Protein 5FMN (pdb70)

Radius of gyration: 20.16 Å; Cα contacts (8 Å, |Δi|>4): 130; chains: 2; bounding box: 26×62×46 Å

Sequence (175 aa):
SQESLQKLVNRLSRIEGHIRGVKKTMVQENRPCPEVLIQVAAVRGALLDRVARLILDDHMMNECITRAAAEGNIEQELAELKEALDRFLHVHSQEESLQKLVNRLSRRIEGHIRGVKTMVQENRPCPEVLIQVAAVRGALDRVARLILDDHMNECITRAAAEGNIEQELAELKEALDRFL

CATH classification: 1.20.58.1000

Secondary structure (DSSP, 8-state):
-HHHHHHHHHHHHHHHHHHHHHHHHHHTT--HHHHHHHHHHHHHHHHHHHHHHHHHHHHHHHHHHHHH--HHHHHHHHHHHHHHH-/-------HHHHHHHHHHHHHHHHHHHHHHHTT--HHHHHHHHHHHHHHHHHHHHHHHHHHHHHHHHHHHHH--HHHHHHHHHHHHHHH-

Foldseek 3Di:
DVVPVVVLVVLVVVLVVLVVVLVVCVVVVHDPVVSVVSVVVSVVSVLVSLVVVLVVLLVVLVVCCVVPNPPVVSVVVNVVSVVVND/DPDDQDDPVNLVVLVVVLVVLVVVLVVCVVVVHDPVVSVVSVVVSVVSVLVSLVSVLVVLLVVLVVCCVVPVPNVVSVVSSVVSVVVSD

Nearest PDB structures (foldseek):
  5fmn-assembly1_B  TM=9.530E-01  e=9.396E-11  Synechocystis sp. PCC 6803
  4m1p-assembly1_A  TM=8.561E-01  e=5.515E-05  Geobacillus thermodenitrificans NG80-2
  4adz-assembly1_A-2  TM=8.723E-01  e=3.135E-04  Streptomyces lividans
  7mq3-assembly1_A  TM=8.457E-01  e=3.550E-04  Streptococcus pneumoniae D39
  7mq1-assembly1_B  TM=8.472E-01  e=4.550E-04  Streptococcus pneumoniae D39

B-factor: mean 56.97, std 19.01, range [26.49, 142.68]

Organism: Synechocystis sp. (strain ATCC 27184 / PCC 6803 / Kazusa) (NCBI:txid1111708)

InterPro domains:
  IPR003735 Metal-sensitive transcriptional repressor [PF02583] (87-164)
  IPR003735 Metal-sensitive transcriptional repressor [PTHR33677] (73-167)
  IPR038390 Metal-sensitive repressor, helix protomer superfamily [G3DSA:1.20.58.1000] (66-167)

Solvent-accessible surface area: 10680 Å² total; per-residue (Å²): 117,86,159,48,56,93,105,15,12,79,50,0,43,139,4,4,25,62,1,116,31,0,36,61,16,14,95,110,131,107,74,22,15,66,5,1,80,58,0,39,44,1,27,24,13,3,57,126,0,12,130,49,8,7,56,68,18,42,94,107,0,112,80,77,22,95,80,127,25,99,127,125,112,16,76,46,70,22,118,87,6,66,100,128,63,179,155,143,89,91,132,39,61,81,109,26,17,23,74,96,0,53,178,4,36,45,66,1,139,32,1,28,66,20,15,105,97,84,115,75,34,38,78,5,18,97,58,6,56,47,2,87,24,18,1,50,155,2,0,124,44,18,8,32,22,15,68,56,88,2,126,77,81,23,95,79,124,46,76,107,142,127,16,85,61,64,39,118,74,0,64,78,94,42,179

Structure (mmCIF, N/CA/C/O backbone):
data_5FMN
#
_entry.id   5FMN
#
_cell.length_a   64.290
_cell.length_b   77.790
_cell.length_c   85.500
_cell.angle_alpha   90.00
_cell.angle_beta   90.00
_cell.angle_gamma   90.00
#
_symmetry.space_group_name_H-M   'I 2 2 2'
#
loop_
_entity.id
_entity.type
_entity.pdbx_description
1 polymer INRS
2 water water
#
loop_
_atom_site.group_PDB
_atom_site.id
_atom_site.type_symbol
_atom_site.label_atom_id
_atom_site.label_alt_id
_atom_site.label_comp_id
_atom_site.label_asym_id
_atom_site.label_entity_id
_atom_site.label_seq_id
_atom_site.pdbx_PDB_ins_code
_atom_site.Cartn_x
_atom_site.Cartn_y
_atom_site.Cartn_z
_atom_site.occupancy
_atom_site.B_iso_or_equiv
_atom_site.auth_seq_id
_atom_site.auth_comp_id
_atom_site.auth_asym_id
_atom_site.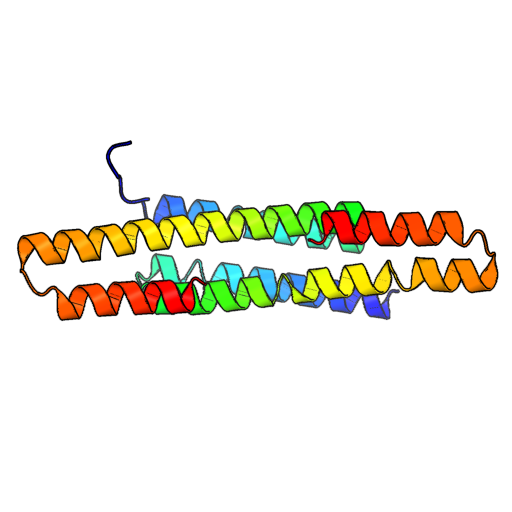auth_atom_id
_atom_site.pdbx_PDB_model_num
ATOM 1 N N . SER A 1 22 ? 7.143 8.923 39.287 1.00 95.06 22 SER A N 1
ATOM 2 C CA . SER A 1 22 ? 8.231 9.265 38.324 1.00 102.82 22 SER A CA 1
ATOM 3 C C . SER A 1 22 ? 7.683 9.427 36.904 1.00 107.36 22 SER A C 1
ATOM 4 O O . SER A 1 22 ? 7.448 10.553 36.483 1.00 109.54 22 SER A O 1
ATOM 7 N N . GLN A 1 23 ? 7.498 8.325 36.164 1.00 108.00 23 GLN A N 1
ATOM 8 C CA . GLN A 1 23 ? 6.875 8.379 34.828 1.00 98.53 23 GLN A CA 1
ATOM 9 C C . GLN A 1 23 ? 5.684 9.351 34.854 1.00 105.86 23 GLN A C 1
ATOM 10 O O . GLN A 1 23 ? 5.530 10.199 33.972 1.00 83.43 23 GLN A O 1
ATOM 12 N N . GLU A 1 24 ? 4.918 9.294 35.941 1.00 118.91 24 GLU A N 1
ATOM 13 C CA . GLU A 1 24 ? 3.817 10.233 36.183 1.00 115.42 24 GLU A CA 1
ATOM 14 C C . GLU A 1 24 ? 4.273 11.700 36.248 1.00 102.80 24 GLU A C 1
ATOM 15 O O . GLU A 1 24 ? 3.847 12.520 35.430 1.00 78.48 24 GLU A O 1
ATOM 21 N N . SER A 1 25 ? 5.171 12.003 37.187 1.00 90.43 25 SER A N 1
ATOM 22 C CA . SER A 1 25 ? 5.539 13.379 37.532 1.00 80.02 25 SER A CA 1
ATOM 23 C C . SER A 1 25 ? 6.482 14.015 36.493 1.00 80.53 25 SER A C 1
ATOM 24 O O . SER A 1 25 ? 6.372 15.201 36.166 1.00 79.55 25 SER A O 1
ATOM 27 N N . LEU A 1 26 ? 7.429 13.220 36.001 1.00 71.93 26 LEU A N 1
ATOM 28 C CA . LEU A 1 26 ? 8.377 13.654 34.977 1.00 67.08 26 LEU A CA 1
ATOM 29 C C . LEU A 1 26 ? 7.681 14.205 33.729 1.00 61.46 26 LEU A C 1
ATOM 30 O O . LEU A 1 26 ? 7.929 15.336 33.317 1.00 51.01 26 LEU A O 1
ATOM 35 N N . GLN A 1 27 ? 6.770 13.418 33.175 1.00 62.20 27 GLN A N 1
ATOM 36 C CA . GLN A 1 27 ? 5.961 13.834 32.038 1.00 61.71 27 GLN A CA 1
ATOM 37 C C . GLN A 1 27 ? 5.194 15.153 32.268 1.00 56.76 27 GLN A C 1
ATOM 38 O O . GLN A 1 27 ? 5.053 15.956 31.353 1.00 53.45 27 GLN A O 1
ATOM 44 N N . LYS A 1 28 ? 4.709 15.394 33.473 1.00 53.67 28 LYS A N 1
ATOM 45 C CA . LYS A 1 28 ? 4.020 16.650 33.752 1.00 54.41 28 LYS A CA 1
ATOM 46 C C . LYS A 1 28 ? 4.993 17.818 33.585 1.00 51.13 28 LYS A C 1
ATOM 47 O O . LYS A 1 28 ? 4.649 18.840 32.991 1.00 49.32 28 LYS A O 1
ATOM 53 N N . LEU A 1 29 ? 6.202 17.673 34.127 1.00 48.37 29 LEU A N 1
ATOM 54 C CA . LEU A 1 29 ? 7.234 18.700 33.982 1.00 49.96 29 LEU A CA 1
ATOM 55 C C . LEU A 1 29 ? 7.683 18.940 32.554 1.00 42.42 29 LEU A C 1
ATOM 56 O O . LEU A 1 29 ? 7.926 20.071 32.167 1.00 39.90 29 LEU A O 1
ATOM 61 N N . VAL A 1 30 ? 7.860 17.863 31.807 1.00 35.12 30 VAL A N 1
ATOM 62 C CA . VAL A 1 30 ? 8.199 17.964 30.399 1.00 44.01 30 VAL A CA 1
ATOM 63 C C . VAL A 1 30 ? 7.144 18.790 29.673 1.00 44.92 30 VAL A C 1
ATOM 64 O O . VAL A 1 30 ? 7.470 19.672 28.866 1.00 47.11 30 VAL A O 1
ATOM 68 N N . ASN A 1 31 ? 5.887 18.506 29.985 1.00 43.92 31 ASN A N 1
ATOM 69 C CA . ASN A 1 31 ? 4.773 19.194 29.381 1.00 45.91 31 ASN A CA 1
ATOM 70 C C . ASN A 1 31 ? 4.848 20.680 29.659 1.00 39.52 31 ASN A C 1
ATOM 71 O O . ASN A 1 31 ? 4.752 21.475 28.733 1.00 42.58 31 ASN A O 1
ATOM 76 N N . ARG A 1 32 ? 5.097 21.051 30.912 1.00 32.35 32 ARG A N 1
ATOM 77 C CA . ARG A 1 32 ? 5.141 22.448 31.291 1.00 37.46 32 ARG A CA 1
ATOM 78 C C . ARG A 1 32 ? 6.227 23.133 30.523 1.00 36.41 32 ARG A C 1
ATOM 79 O O . ARG A 1 32 ? 6.045 24.262 30.076 1.00 42.87 32 ARG A O 1
ATOM 87 N N . LEU A 1 33 ? 7.357 22.444 30.374 1.00 32.98 33 LEU A N 1
ATOM 88 C CA . LEU A 1 33 ? 8.493 22.988 29.673 1.00 32.97 33 LEU A CA 1
ATOM 89 C C . LEU A 1 33 ? 8.276 23.128 28.163 1.00 32.58 33 LEU A C 1
ATOM 90 O O . LEU A 1 33 ? 8.666 24.114 27.592 1.00 34.55 33 LEU A O 1
ATOM 95 N N . SER A 1 34 ? 7.606 22.181 27.537 1.00 36.68 34 SER A N 1
ATOM 96 C CA . SER A 1 34 ? 7.095 22.369 26.170 1.00 40.99 34 SER A CA 1
ATOM 97 C C . SER A 1 34 ? 6.180 23.588 26.017 1.00 39.84 34 SER A C 1
ATOM 98 O O . SER A 1 34 ? 6.324 24.316 25.045 1.00 35.98 34 SER A O 1
ATOM 101 N N . ARG A 1 35 ? 5.279 23.822 26.975 1.00 37.35 35 ARG A N 1
ATOM 102 C CA . ARG A 1 35 ? 4.387 25.004 26.934 1.00 36.93 35 ARG A CA 1
ATOM 103 C C . ARG A 1 35 ? 5.149 26.295 27.060 1.00 32.79 35 ARG A C 1
ATOM 104 O O . ARG A 1 35 ? 4.825 27.273 26.421 1.00 35.92 35 ARG A O 1
ATOM 112 N N . ILE A 1 36 ? 6.147 26.312 27.921 1.00 28.63 36 ILE A N 1
ATOM 113 C CA . ILE A 1 36 ? 7.006 27.477 28.050 1.00 32.11 36 ILE A CA 1
ATOM 114 C C . ILE A 1 36 ? 7.745 27.772 26.723 1.00 31.35 36 ILE A C 1
ATOM 115 O O . ILE A 1 36 ? 7.883 28.918 26.329 1.00 31.28 36 ILE A O 1
ATOM 120 N N . GLU A 1 37 ? 8.245 26.728 26.078 1.00 31.07 37 GLU A N 1
ATOM 121 C CA . GLU A 1 37 ? 8.918 26.812 24.770 1.00 32.42 37 GLU A CA 1
ATOM 122 C C . GLU A 1 37 ? 8.004 27.405 23.699 1.00 30.11 37 GLU A C 1
ATOM 123 O O . GLU A 1 37 ? 8.369 28.367 22.999 1.00 28.37 37 GLU A O 1
ATOM 129 N N . GLY A 1 38 ? 6.776 26.900 23.636 1.00 33.11 38 GLY A N 1
ATOM 130 C CA . GLY A 1 38 ? 5.727 27.476 22.754 1.00 33.84 38 GLY A CA 1
ATOM 131 C C . GLY A 1 38 ? 5.390 28.949 23.046 1.00 38.40 38 GLY A C 1
ATOM 132 O O . GLY A 1 38 ? 5.089 29.750 22.163 1.00 44.03 38 GLY A O 1
ATOM 133 N N . HIS A 1 39 ? 5.442 29.303 24.308 1.00 34.66 39 HIS A N 1
ATOM 134 C CA . HIS A 1 39 ? 5.170 30.644 24.737 1.00 34.93 39 HIS A CA 1
ATOM 135 C C . HIS A 1 39 ? 6.281 31.593 24.369 1.00 34.12 39 HIS A C 1
ATOM 136 O O . HIS A 1 39 ? 6.038 32.769 24.161 1.00 41.79 39 HIS A O 1
ATOM 143 N N . ILE A 1 40 ? 7.518 31.113 24.386 1.00 32.50 40 ILE A N 1
ATOM 144 C CA . ILE A 1 40 ? 8.637 31.934 23.943 1.00 36.06 40 ILE A CA 1
ATOM 145 C C . ILE A 1 40 ? 8.601 32.141 22.444 1.00 31.93 40 ILE A C 1
ATOM 146 O O . ILE A 1 40 ? 8.902 33.229 22.001 1.00 31.53 40 ILE A O 1
ATOM 151 N N . ARG A 1 41 ? 8.190 31.121 21.685 1.00 31.91 41 ARG A N 1
ATOM 152 C CA . ARG A 1 41 ? 7.936 31.321 20.247 1.00 37.17 41 ARG A CA 1
ATOM 153 C C . ARG A 1 41 ? 6.896 32.439 20.046 1.00 43.61 41 ARG A C 1
ATOM 154 O O . ARG A 1 41 ? 7.022 33.246 19.127 1.00 52.51 41 ARG A O 1
ATOM 162 N N . GLY A 1 42 ? 5.863 32.447 20.877 1.00 49.05 42 GLY A N 1
ATOM 163 C CA . GLY A 1 42 ? 4.797 33.442 20.793 1.00 46.96 42 GLY A CA 1
ATOM 164 C C . GLY A 1 42 ? 5.302 34.854 20.991 1.00 44.10 42 GLY A C 1
ATOM 165 O O . GLY A 1 42 ? 4.974 35.731 20.230 1.00 58.65 42 GLY A O 1
ATOM 166 N N . VAL A 1 43 ? 6.159 35.052 21.978 1.00 40.61 43 VAL A N 1
ATOM 167 C CA . VAL A 1 43 ? 6.868 36.315 22.155 1.00 39.75 43 VAL A CA 1
ATOM 168 C C . VAL A 1 43 ? 7.719 36.715 20.942 1.00 45.14 43 VAL A C 1
ATOM 169 O O . VAL A 1 43 ? 7.771 37.906 20.615 1.00 44.13 43 VAL A O 1
ATOM 173 N N . LYS A 1 44 ? 8.350 35.733 20.274 1.00 43.43 44 LYS A N 1
ATOM 174 C CA A LYS A 1 44 ? 9.160 35.991 19.076 0.50 41.15 44 LYS A CA 1
ATOM 175 C CA B LYS A 1 44 ? 9.151 35.969 19.067 0.50 45.74 44 LYS A CA 1
ATOM 176 C C . LYS A 1 44 ? 8.307 36.508 17.919 1.00 45.44 44 LYS A C 1
ATOM 177 O O . LYS A 1 44 ? 8.644 37.516 17.291 1.00 44.00 44 LYS A O 1
ATOM 188 N N . THR A 1 45 ? 7.236 35.793 17.618 1.00 50.53 45 THR A N 1
ATOM 189 C CA . THR A 1 45 ? 6.251 36.245 16.658 1.00 50.93 45 THR A CA 1
ATOM 190 C C . THR A 1 45 ? 5.782 37.661 16.941 1.00 50.15 45 THR A C 1
ATOM 191 O O . THR A 1 45 ? 5.694 38.468 16.026 1.00 52.82 45 THR A O 1
ATOM 195 N N . MET A 1 46 ? 5.524 37.983 18.203 1.00 50.54 46 MET A N 1
ATOM 196 C CA . MET A 1 46 ? 5.018 39.320 18.551 1.00 52.68 46 MET A CA 1
ATOM 197 C C . MET A 1 46 ? 6.023 40.416 18.191 1.00 45.65 46 MET A C 1
ATOM 198 O O . MET A 1 46 ? 5.655 41.520 17.856 1.00 55.55 46 MET A O 1
ATOM 203 N N . VAL A 1 47 ? 7.284 40.124 18.385 1.00 38.87 47 VAL A N 1
ATOM 204 C CA . VAL A 1 47 ? 8.327 41.081 18.125 1.00 49.40 47 VAL A CA 1
ATOM 205 C C . VAL A 1 47 ? 8.452 41.317 16.605 1.00 50.81 47 VAL A C 1
ATOM 206 O O . VAL A 1 47 ? 8.550 42.468 16.175 1.00 48.26 47 VAL A O 1
ATOM 210 N N . GLN A 1 48 ? 8.423 40.234 15.818 1.00 47.40 48 GLN A N 1
ATOM 211 C CA . GLN A 1 48 ? 8.485 40.313 14.354 1.00 56.48 48 GLN A CA 1
ATOM 212 C C . GLN A 1 48 ? 7.327 41.135 13.787 1.00 57.30 48 GLN A C 1
ATOM 213 O O . GLN A 1 48 ? 7.511 41.876 12.827 1.00 58.20 48 GLN A O 1
ATOM 219 N N . GLU A 1 49 ? 6.186 41.101 14.466 1.00 58.59 49 GLU A N 1
ATOM 220 C CA . GLU A 1 49 ? 5.017 41.881 14.068 1.00 62.50 49 GLU A CA 1
ATOM 221 C C . GLU A 1 49 ? 4.941 43.263 14.731 1.00 59.68 49 GLU A C 1
ATOM 222 O O . GLU A 1 49 ? 3.907 43.927 14.682 1.00 57.17 49 GLU A O 1
ATOM 228 N N . ASN A 1 50 ? 6.047 43.727 15.297 1.00 63.94 50 ASN A N 1
ATOM 229 C CA . ASN A 1 50 ? 6.105 45.075 15.857 1.00 72.83 50 ASN A CA 1
ATOM 230 C C . ASN A 1 50 ? 4.863 45.466 16.730 1.00 61.32 50 ASN A C 1
ATOM 231 O O . ASN A 1 50 ? 4.402 46.617 16.749 1.00 64.20 50 ASN A O 1
ATOM 236 N N . ARG A 1 51 ? 4.425 44.527 17.555 1.00 56.46 51 ARG A N 1
ATOM 237 C CA . ARG A 1 51 ? 3.376 44.783 18.539 1.00 50.26 51 ARG A CA 1
ATOM 238 C C . ARG A 1 51 ? 3.896 45.655 19.689 1.00 47.33 51 ARG A C 1
ATOM 239 O O . ARG A 1 51 ? 5.091 45.686 19.946 1.00 42.42 51 ARG A O 1
ATOM 247 N N . PRO A 1 52 ? 3.012 46.445 20.333 1.00 51.05 52 PRO A N 1
ATOM 248 C CA . PRO A 1 52 ? 3.508 47.391 21.337 1.00 48.96 52 PRO A CA 1
ATOM 249 C C . PRO A 1 52 ? 4.324 46.746 22.482 1.00 57.33 52 PRO A C 1
ATOM 250 O O . PRO A 1 52 ? 4.079 45.614 22.891 1.00 47.43 52 PRO A O 1
ATOM 254 N N . CYS A 1 53 ? 5.207 47.536 23.060 1.00 52.20 53 CYS A N 1
ATOM 255 C CA . CYS A 1 53 ? 6.106 47.082 24.095 1.00 59.71 53 CYS A CA 1
ATOM 256 C C . CYS A 1 53 ? 5.394 46.480 25.324 1.00 49.74 53 CYS A C 1
ATOM 257 O O . CYS A 1 53 ? 5.787 45.414 25.790 1.00 59.80 53 CYS A O 1
ATOM 260 N N . PRO A 1 54 ? 4.389 47.173 25.875 1.00 43.51 54 PRO A N 1
ATOM 261 C CA . PRO A 1 54 ? 3.661 46.621 27.036 1.00 53.30 54 PRO A CA 1
ATOM 262 C C . PRO A 1 54 ? 3.025 45.250 26.803 1.00 46.51 54 PRO A C 1
ATOM 263 O O . PRO A 1 54 ? 3.024 44.433 27.718 1.00 51.74 54 PRO A O 1
ATOM 267 N N . GLU A 1 55 ? 2.450 45.041 25.617 1.00 37.02 55 GLU A N 1
ATOM 268 C CA . GLU A 1 55 ? 1.914 43.720 25.216 1.00 44.32 55 GLU A CA 1
ATOM 269 C C . GLU A 1 55 ? 2.974 42.638 25.177 1.00 39.01 55 GLU A C 1
ATOM 270 O O . GLU A 1 55 ? 2.726 41.534 25.658 1.00 43.76 55 GLU A O 1
ATOM 276 N N . VAL A 1 56 ? 4.145 42.974 24.638 1.00 36.69 56 VAL A N 1
ATOM 277 C CA . VAL A 1 56 ? 5.275 42.048 24.594 1.00 37.97 56 VAL A CA 1
ATOM 278 C C . VAL A 1 56 ? 5.748 41.742 26.000 1.00 36.08 56 VAL A C 1
ATOM 279 O O . VAL A 1 56 ? 5.867 40.570 26.364 1.00 33.00 56 VAL A O 1
ATOM 283 N N . LEU A 1 57 ? 5.867 42.775 26.834 1.00 32.39 57 LEU A N 1
ATOM 284 C CA . LEU A 1 57 ? 6.281 42.572 28.243 1.00 33.31 57 LEU A CA 1
ATOM 285 C C . LEU A 1 57 ? 5.278 41.797 29.101 1.00 33.18 57 LEU A C 1
ATOM 286 O O . LEU A 1 57 ? 5.691 41.058 29.993 1.00 37.88 57 LEU A O 1
ATOM 291 N N . ILE A 1 58 ? 3.975 41.973 28.833 1.00 30.22 58 ILE A N 1
ATOM 292 C CA . ILE A 1 58 ? 2.917 41.159 29.449 1.00 29.34 58 ILE A CA 1
ATOM 293 C C . ILE A 1 58 ? 3.061 39.663 29.160 1.00 29.61 58 ILE A C 1
ATOM 294 O O . ILE A 1 58 ? 2.924 38.825 30.052 1.00 33.56 58 ILE A O 1
ATOM 299 N N . GLN A 1 59 ? 3.443 39.345 27.934 1.00 31.77 59 GLN A N 1
ATOM 300 C CA . GLN A 1 59 ? 3.717 37.964 27.521 1.00 34.20 59 GLN A CA 1
ATOM 301 C C . GLN A 1 59 ? 5.045 37.397 28.120 1.00 28.01 59 GLN A C 1
ATOM 302 O O . GLN A 1 59 ? 5.107 36.262 28.596 1.00 26.94 59 GLN A O 1
ATOM 308 N N . VAL A 1 60 ? 6.078 38.222 28.148 1.00 27.66 60 VAL A N 1
ATOM 309 C CA . VAL A 1 60 ? 7.353 37.905 28.828 1.00 29.33 60 VAL A CA 1
ATOM 310 C C . VAL A 1 60 ? 7.157 37.659 30.332 1.00 31.83 60 VAL A C 1
ATOM 311 O O . VAL A 1 60 ? 7.785 36.759 30.874 1.00 29.82 60 VAL A O 1
ATOM 315 N N . ALA A 1 61 ? 6.282 38.441 30.988 1.00 27.58 61 ALA A N 1
ATOM 316 C CA . ALA A 1 61 ? 5.964 38.259 32.423 1.00 30.86 61 ALA A CA 1
ATOM 317 C C . ALA A 1 61 ? 5.319 36.901 32.674 1.00 31.09 61 ALA A C 1
ATOM 318 O O . ALA A 1 61 ? 5.677 36.185 33.614 1.00 36.31 61 ALA A O 1
ATOM 320 N N . ALA A 1 62 ? 4.455 36.491 31.759 1.00 35.12 62 ALA A N 1
ATOM 321 C CA . ALA A 1 62 ? 3.763 35.218 31.890 1.00 29.45 62 ALA A CA 1
ATOM 322 C C . ALA A 1 62 ? 4.753 34.079 31.722 1.00 35.02 62 ALA A C 1
ATOM 323 O O . ALA A 1 62 ? 4.637 33.049 32.390 1.00 39.39 62 ALA A O 1
ATOM 325 N N . VAL A 1 63 ? 5.684 34.228 30.774 1.00 33.08 63 VAL A N 1
ATOM 326 C CA . VAL A 1 63 ? 6.743 33.232 30.566 1.00 34.74 63 VAL A CA 1
ATOM 327 C C . VAL A 1 63 ? 7.611 33.156 31.833 1.00 35.28 63 VAL A C 1
ATOM 328 O O . VAL A 1 63 ? 7.978 32.066 32.304 1.00 31.31 63 VAL A O 1
ATOM 332 N N . ARG A 1 64 ? 7.942 34.309 32.393 1.00 31.59 64 ARG A N 1
ATOM 333 C CA . ARG A 1 64 ? 8.746 34.301 33.613 1.00 36.07 64 ARG A CA 1
ATOM 334 C C . ARG A 1 64 ? 8.002 33.661 34.784 1.00 30.17 64 ARG A C 1
ATOM 335 O O . ARG A 1 64 ? 8.544 32.843 35.510 1.00 31.91 64 ARG A O 1
ATOM 343 N N . GLY A 1 65 ? 6.726 33.944 34.888 1.00 31.66 65 GLY A N 1
ATOM 344 C CA . GLY A 1 65 ? 5.899 33.299 35.902 1.00 34.54 65 GLY A CA 1
ATOM 345 C C . GLY A 1 65 ? 5.929 31.803 35.720 1.00 37.48 65 GLY A C 1
ATOM 346 O O . GLY A 1 65 ? 6.039 31.040 36.694 1.00 40.64 65 GLY A O 1
ATOM 347 N N . ALA A 1 66 ? 5.820 31.362 34.473 1.00 35.60 66 ALA A N 1
ATOM 348 C CA . ALA A 1 66 ? 5.725 29.913 34.207 1.00 34.55 66 ALA A CA 1
ATOM 349 C C . 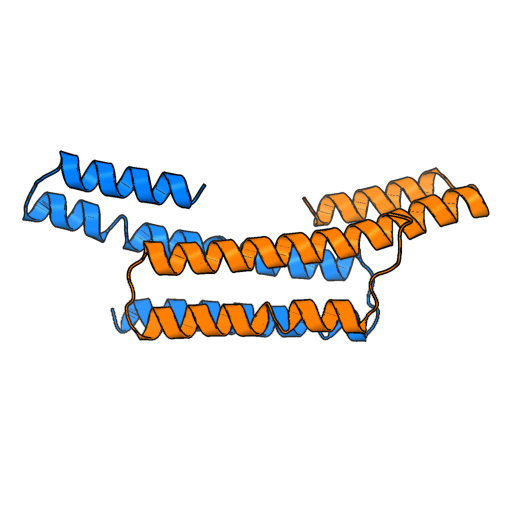ALA A 1 66 ? 7.010 29.227 34.569 1.00 31.45 66 ALA A C 1
ATOM 350 O O . ALA A 1 66 ? 7.008 28.068 34.964 1.00 31.45 66 ALA A O 1
ATOM 352 N N . LEU A 1 67 ? 8.113 29.918 34.295 1.00 34.49 67 LEU A N 1
ATOM 353 C CA A LEU A 1 67 ? 9.439 29.416 34.618 0.50 35.44 67 LEU A CA 1
ATOM 354 C CA B LEU A 1 67 ? 9.458 29.419 34.616 0.50 32.83 67 LEU A CA 1
ATOM 355 C C . LEU A 1 67 ? 9.650 29.301 36.132 1.00 36.78 67 LEU A C 1
ATOM 356 O O . LEU A 1 67 ? 10.160 28.310 36.616 1.00 36.55 67 LEU A O 1
ATOM 365 N N . ASP A 1 68 ? 9.222 30.321 36.869 1.00 37.04 68 ASP A N 1
ATOM 366 C CA . ASP A 1 68 ? 9.246 30.289 38.342 1.00 37.44 68 ASP A CA 1
ATOM 367 C C . ASP A 1 68 ? 8.487 29.103 38.931 1.00 35.01 68 ASP A C 1
ATOM 368 O O . ASP A 1 68 ? 9.003 28.421 39.812 1.00 40.63 68 ASP A O 1
ATOM 373 N N . ARG A 1 69 ? 7.308 28.806 38.396 1.00 35.83 69 ARG A N 1
ATOM 374 C CA . ARG A 1 69 ? 6.490 27.692 38.890 1.00 38.22 69 ARG A CA 1
ATOM 375 C C . ARG A 1 69 ? 7.142 26.364 38.619 1.00 42.35 69 ARG A C 1
ATOM 376 O O . ARG A 1 69 ? 7.021 25.454 39.427 1.00 48.89 69 ARG A O 1
ATOM 384 N N . VAL A 1 70 ? 7.806 26.241 37.478 1.00 40.67 70 VAL A N 1
ATOM 385 C CA . VAL A 1 70 ? 8.567 25.030 37.156 1.00 40.93 70 VAL A CA 1
ATOM 386 C C . VAL A 1 70 ? 9.743 24.885 38.120 1.00 37.36 70 VAL A C 1
ATOM 387 O O . VAL A 1 70 ? 10.017 23.784 38.633 1.00 35.16 70 VAL A O 1
ATOM 391 N N . ALA A 1 71 ? 10.475 25.968 38.329 1.00 34.59 71 ALA A N 1
ATOM 392 C CA . ALA A 1 71 ? 11.566 25.943 39.316 1.00 37.42 71 ALA A CA 1
ATOM 393 C C . ALA A 1 71 ? 11.050 25.495 40.693 1.00 39.08 71 ALA A C 1
ATOM 394 O O . ALA A 1 71 ? 11.597 24.578 41.314 1.00 41.71 71 ALA A O 1
ATOM 396 N N . ARG A 1 72 ? 9.918 26.048 41.095 1.00 40.62 72 ARG A N 1
ATOM 397 C CA . ARG A 1 72 ? 9.317 25.689 42.358 1.00 41.97 72 ARG A CA 1
ATOM 398 C C . ARG A 1 72 ? 8.926 24.209 42.421 1.00 45.97 72 ARG A C 1
ATOM 399 O O . ARG A 1 72 ? 9.166 23.546 43.420 1.00 52.53 72 ARG A O 1
ATOM 407 N N . LEU A 1 73 ? 8.419 23.646 41.336 1.00 46.45 73 LEU A N 1
ATOM 408 C CA . LEU A 1 73 ? 8.049 22.219 41.335 1.00 46.70 73 LEU A CA 1
ATOM 409 C C . LEU A 1 73 ? 9.263 21.324 41.478 1.00 40.37 73 LEU A C 1
ATOM 410 O O . LEU A 1 73 ? 9.185 20.247 42.053 1.00 40.00 73 LEU A O 1
ATOM 415 N N . ILE A 1 74 ? 10.362 21.728 40.868 1.00 40.10 74 ILE A N 1
ATOM 416 C CA . ILE A 1 74 ? 11.576 20.931 40.909 1.00 43.85 74 ILE A CA 1
ATOM 417 C C . ILE A 1 74 ? 12.160 20.933 42.325 1.00 43.51 74 ILE A C 1
ATOM 418 O O . ILE A 1 74 ? 12.618 19.905 42.817 1.00 49.39 74 ILE A O 1
ATOM 423 N N . LEU A 1 75 ? 12.181 22.108 42.946 1.00 38.99 75 LEU A N 1
ATOM 424 C CA . LEU A 1 75 ? 12.571 22.240 44.339 1.00 42.44 75 LEU A CA 1
ATOM 425 C C . LEU A 1 75 ? 11.687 21.419 45.293 1.00 45.10 75 LEU A C 1
ATOM 426 O O . LEU A 1 75 ? 12.194 20.814 46.212 1.00 49.31 75 LEU A O 1
ATOM 431 N N . ASP A 1 76 ? 10.375 21.429 45.099 1.00 46.17 76 ASP A N 1
ATOM 432 C CA . ASP A 1 76 ? 9.475 20.625 45.905 1.00 47.85 76 ASP A CA 1
ATOM 433 C C . ASP A 1 76 ? 9.843 19.139 45.854 1.00 52.78 76 ASP A C 1
ATOM 434 O O . ASP A 1 76 ? 9.914 18.504 46.886 1.00 53.37 76 ASP A O 1
ATOM 439 N N . ASP A 1 77 ? 10.105 18.603 44.664 1.00 52.43 77 ASP A N 1
ATOM 440 C CA . ASP A 1 77 ? 10.482 17.199 44.525 1.00 54.89 77 ASP A CA 1
ATOM 441 C C . ASP A 1 77 ? 11.805 16.899 45.223 1.00 48.05 77 ASP A C 1
ATOM 442 O O . ASP A 1 77 ? 11.922 15.873 45.852 1.00 51.18 77 ASP A O 1
ATOM 447 N N . HIS A 1 78 ? 12.807 17.759 45.048 1.00 45.11 78 HIS A N 1
ATOM 448 C CA . HIS A 1 78 ? 14.086 17.650 45.764 1.00 54.73 78 HIS A CA 1
ATOM 449 C C . HIS A 1 78 ? 13.892 17.590 47.291 1.00 55.51 78 HIS A C 1
ATOM 450 O O . HIS A 1 78 ? 14.381 16.676 47.954 1.00 54.44 78 HIS A O 1
ATOM 457 N N A MET A 1 79 ? 13.156 18.556 47.813 0.50 50.92 79 MET A N 1
ATOM 458 N N B MET A 1 79 ? 13.156 18.568 47.822 0.50 54.90 79 MET A N 1
ATOM 459 C CA A MET A 1 79 ? 12.851 18.625 49.216 0.50 49.77 79 MET A CA 1
ATOM 460 C CA B MET A 1 79 ? 12.811 18.633 49.236 0.50 56.24 79 MET A CA 1
ATOM 461 C C A MET A 1 79 ? 12.117 17.389 49.713 0.50 54.66 79 MET A C 1
ATOM 462 C C B MET A 1 79 ? 12.157 17.348 49.689 0.50 58.44 79 MET A C 1
ATOM 463 O O A MET A 1 79 ? 12.456 16.857 50.772 0.50 60.41 79 MET A O 1
ATOM 464 O O B MET A 1 79 ? 12.470 16.839 50.764 0.50 65.06 79 MET A O 1
ATOM 473 N N . ASN A 1 80 ? 11.171 16.897 48.916 1.00 59.38 80 ASN A N 1
ATOM 474 C CA . ASN A 1 80 ? 10.475 15.649 49.197 1.00 56.20 80 ASN A CA 1
ATOM 475 C C . ASN A 1 80 ? 11.419 14.467 49.335 1.00 51.79 80 ASN A C 1
ATOM 476 O O . ASN A 1 80 ? 11.285 13.698 50.284 1.00 54.49 80 ASN A O 1
ATOM 481 N N . GLU A 1 81 ? 12.365 14.321 48.409 1.00 50.57 81 GLU A N 1
ATOM 482 C CA . GLU A 1 81 ? 13.339 13.232 48.504 1.00 59.29 81 GLU A CA 1
ATOM 483 C C . GLU A 1 81 ? 14.174 13.340 49.787 1.00 50.12 81 GLU A C 1
ATOM 484 O O . GLU A 1 81 ? 14.413 12.343 50.462 1.00 49.02 81 GLU A O 1
ATOM 490 N N . CYS A 1 82 ? 14.617 14.549 50.110 1.00 49.23 82 CYS A N 1
ATOM 491 C CA . CYS A 1 82 ? 15.481 14.757 51.262 1.00 51.59 82 CYS A CA 1
ATOM 492 C C . CYS A 1 82 ? 14.764 14.407 52.554 1.00 49.42 82 CYS A C 1
ATOM 493 O O . CYS A 1 82 ? 15.311 13.709 53.388 1.00 54.19 82 CYS A O 1
ATOM 496 N N . ILE A 1 83 ? 13.532 14.873 52.714 1.00 46.97 83 ILE A N 1
ATOM 497 C CA . ILE A 1 83 ? 12.785 14.627 53.960 1.00 51.19 83 ILE A CA 1
ATOM 498 C C . ILE A 1 83 ? 12.354 13.176 54.054 1.00 50.91 83 ILE A C 1
ATOM 499 O O . ILE A 1 83 ? 12.363 12.596 55.134 1.00 60.46 83 ILE A O 1
ATOM 504 N N . THR A 1 84 ? 11.916 12.620 52.934 1.00 43.49 84 THR A N 1
ATOM 505 C CA . THR A 1 84 ? 11.558 11.198 52.857 1.00 44.26 84 THR A CA 1
ATOM 506 C C . THR A 1 84 ? 12.748 10.284 53.274 1.00 46.23 84 THR A C 1
ATOM 507 O O . THR A 1 84 ? 12.573 9.330 54.048 1.00 42.43 84 THR A O 1
ATOM 511 N N . ARG A 1 85 ? 13.934 10.575 52.734 1.00 45.29 85 ARG A N 1
ATOM 512 C CA . ARG A 1 85 ? 15.137 9.808 53.032 1.00 42.32 85 ARG A CA 1
ATOM 513 C C . ARG A 1 85 ? 15.565 9.967 54.502 1.00 48.38 85 ARG A C 1
ATOM 514 O O . ARG A 1 85 ? 16.061 9.028 55.097 1.00 43.11 85 ARG A O 1
ATOM 522 N N . ALA A 1 86 ? 15.358 11.156 55.072 1.00 46.54 86 ALA A N 1
ATOM 523 C CA . ALA A 1 86 ? 15.610 11.415 56.492 1.00 51.02 86 ALA A CA 1
ATOM 524 C C . ALA A 1 86 ? 14.707 10.593 57.412 1.00 52.97 86 ALA A C 1
ATOM 525 O O . ALA A 1 86 ? 15.178 10.026 58.403 1.00 58.08 86 ALA A O 1
ATOM 527 N N . ALA A 1 87 ? 13.415 10.533 57.097 1.00 43.74 87 ALA A N 1
ATOM 528 C CA . ALA A 1 87 ? 12.492 9.668 57.836 1.00 45.95 87 ALA A CA 1
ATOM 529 C C . ALA A 1 87 ? 12.874 8.188 57.743 1.00 45.36 87 ALA A C 1
ATOM 530 O O . ALA A 1 87 ? 12.885 7.494 58.753 1.00 59.16 87 ALA A O 1
ATOM 532 N N . ALA A 1 88 ? 13.272 7.742 56.558 1.00 43.70 88 ALA A N 1
ATOM 533 C CA . ALA A 1 88 ? 13.595 6.326 56.325 1.00 52.29 88 ALA A CA 1
ATOM 534 C C . ALA A 1 88 ? 14.930 5.911 56.984 1.00 53.80 88 ALA A C 1
ATOM 535 O O . ALA A 1 88 ? 15.044 4.835 57.558 1.00 59.21 88 ALA A O 1
ATOM 537 N N . GLU A 1 89 ? 15.930 6.769 56.832 1.00 49.83 89 GLU A N 1
ATOM 538 C CA . GLU A 1 89 ? 17.335 6.413 56.991 1.00 47.56 89 GLU A CA 1
ATOM 539 C C . GLU A 1 89 ? 18.146 7.435 57.858 1.00 47.63 89 GLU A C 1
ATOM 540 O O . GLU A 1 89 ? 19.369 7.327 57.972 1.00 45.03 89 GLU A O 1
ATOM 546 N N . GLY A 1 90 ? 17.473 8.479 58.358 1.00 44.72 90 GLY A N 1
ATOM 547 C CA . GLY A 1 90 ? 18.089 9.484 59.198 1.00 39.55 90 GLY A CA 1
ATOM 548 C C . GLY A 1 90 ? 19.164 10.263 58.463 1.00 47.92 90 GLY A C 1
ATOM 549 O O . GLY A 1 90 ? 19.066 10.505 57.238 1.00 41.10 90 GLY A O 1
ATOM 550 N N . ASN A 1 91 ? 20.252 10.532 59.187 1.00 37.79 91 ASN A N 1
ATOM 551 C CA . ASN A 1 91 ? 21.261 11.517 58.779 1.00 45.26 91 ASN A CA 1
ATOM 552 C C . ASN A 1 91 ? 20.591 12.869 58.551 1.00 43.53 91 ASN A C 1
ATOM 553 O O . ASN A 1 91 ? 20.701 13.470 57.480 1.00 48.80 91 ASN A O 1
ATOM 558 N N . ILE A 1 92 ? 19.901 13.334 59.578 1.00 43.52 92 ILE A N 1
ATOM 559 C CA . ILE A 1 92 ? 19.118 14.550 59.492 1.00 44.77 92 ILE A CA 1
ATOM 560 C C . ILE A 1 92 ? 19.991 15.787 59.208 1.00 44.78 92 ILE A C 1
ATOM 561 O O . ILE A 1 92 ? 19.621 16.616 58.371 1.00 50.27 92 ILE A O 1
ATOM 566 N N . GLU A 1 93 ? 21.145 15.906 59.858 1.00 43.25 93 GLU A N 1
ATOM 567 C CA . GLU A 1 93 ? 22.023 17.078 59.625 1.00 51.63 93 GLU A CA 1
ATOM 568 C C . GLU A 1 93 ? 22.421 17.246 58.152 1.00 45.96 93 GLU A C 1
ATOM 569 O O . GLU A 1 93 ? 22.390 18.347 57.614 1.00 52.62 93 GLU A O 1
ATOM 575 N N . GLN A 1 94 ? 22.804 16.134 57.535 1.00 46.92 94 GLN A N 1
ATOM 576 C CA . GLN A 1 94 ? 23.232 16.055 56.135 1.00 46.82 94 GLN A CA 1
ATOM 577 C C . GLN A 1 94 ? 22.100 16.487 55.181 1.00 48.06 94 GLN A C 1
ATOM 578 O O . GLN A 1 94 ? 22.321 17.226 54.227 1.00 36.94 94 GLN A O 1
ATOM 584 N N . GLU A 1 95 ? 20.894 15.981 55.450 1.00 43.81 95 GLU A N 1
ATOM 585 C CA . GLU A 1 95 ? 19.759 16.224 54.611 1.00 43.06 95 GLU A CA 1
ATOM 586 C C . GLU A 1 95 ? 19.338 17.669 54.744 1.00 44.34 95 GLU A C 1
ATOM 587 O O . GLU A 1 95 ? 19.002 18.308 53.754 1.00 51.14 95 GLU A O 1
ATOM 593 N N . LEU A 1 96 ? 19.316 18.168 55.965 1.00 3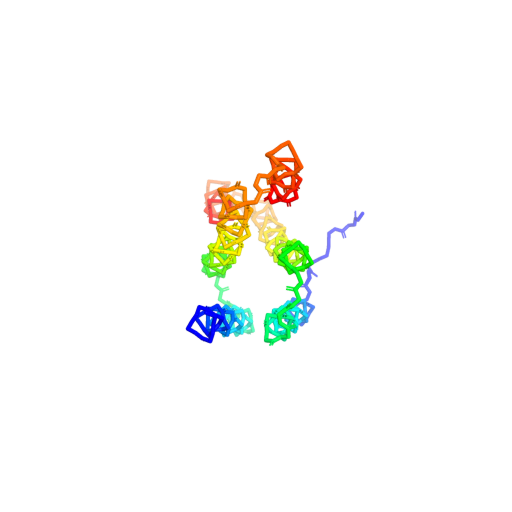9.70 96 LEU A N 1
ATOM 594 C CA . LEU A 1 96 ? 19.030 19.574 56.210 1.00 41.26 96 LEU A CA 1
ATOM 595 C C . LEU A 1 96 ? 19.985 20.486 55.458 1.00 44.75 96 LEU A C 1
ATOM 596 O O . LEU A 1 96 ? 19.585 21.520 54.903 1.00 49.40 96 LEU A O 1
ATOM 601 N N . ALA A 1 97 ? 21.259 20.109 55.445 1.00 44.02 97 ALA A N 1
ATOM 602 C CA . ALA A 1 97 ? 22.267 20.914 54.789 1.00 44.31 97 ALA A CA 1
ATOM 603 C C . ALA A 1 97 ? 22.082 20.867 53.265 1.00 40.91 97 ALA A C 1
ATOM 604 O O . ALA A 1 97 ? 22.351 21.837 52.605 1.00 41.87 97 ALA A O 1
ATOM 606 N N . GLU A 1 98 ? 21.606 19.748 52.724 1.00 41.87 98 GLU A N 1
ATOM 607 C CA . GLU A 1 98 ? 21.247 19.663 51.315 1.00 43.21 98 GLU A CA 1
ATOM 608 C C . GLU A 1 98 ? 20.074 20.554 50.975 1.00 53.03 98 GLU A C 1
ATOM 609 O O . GLU A 1 98 ? 19.985 21.067 49.880 1.00 65.36 98 GLU A O 1
ATOM 615 N N . LEU A 1 99 ? 19.104 20.632 51.871 1.00 54.52 99 LEU A N 1
ATOM 616 C CA . LEU A 1 99 ? 17.943 21.443 51.630 1.00 46.88 99 LEU A CA 1
ATOM 617 C C . LEU A 1 99 ? 18.339 22.911 51.582 1.00 45.90 99 LEU A C 1
ATOM 618 O O . LEU A 1 99 ? 17.969 23.632 50.654 1.00 55.08 99 LEU A O 1
ATOM 623 N N . LYS A 1 100 ? 19.158 23.329 52.538 1.00 43.41 100 LYS A N 1
ATOM 624 C CA . LYS A 1 100 ? 19.594 24.739 52.626 1.00 49.36 100 LYS A CA 1
ATOM 625 C C . LYS A 1 100 ? 20.452 25.198 51.433 1.00 55.75 100 LYS A C 1
ATOM 626 O O . LYS A 1 100 ? 20.340 26.347 50.976 1.00 64.31 100 LYS A O 1
ATOM 632 N N . GLU A 1 101 ? 21.284 24.288 50.930 1.00 55.64 101 GLU A N 1
ATOM 633 C CA . GLU A 1 101 ? 22.101 24.525 49.741 1.00 75.91 101 GLU A CA 1
ATOM 634 C C . GLU A 1 101 ? 21.239 24.701 48.467 1.00 64.67 101 GLU A C 1
ATOM 635 O O . GLU A 1 101 ? 21.464 25.611 47.659 1.00 70.07 101 GLU A O 1
ATOM 641 N N . ALA A 1 102 ? 20.186 23.904 48.359 1.00 56.69 102 ALA A N 1
ATOM 642 C CA . ALA A 1 102 ? 19.209 24.041 47.282 1.00 55.18 102 ALA A CA 1
ATOM 643 C C . ALA A 1 102 ? 18.444 25.379 47.337 1.00 58.68 102 ALA A C 1
ATOM 644 O O . ALA A 1 102 ? 18.205 26.001 46.309 1.00 57.11 102 ALA A O 1
ATOM 646 N N . LEU A 1 103 ? 18.037 25.785 48.534 1.00 55.01 103 LEU A N 1
ATOM 647 C CA . LEU A 1 103 ? 17.429 27.091 48.733 1.00 56.61 103 LEU A CA 1
ATOM 648 C C . LEU A 1 103 ? 18.391 28.256 48.485 1.00 65.36 103 LEU A C 1
ATOM 649 O O . LEU A 1 103 ? 17.945 29.326 48.092 1.00 65.10 103 LEU A O 1
ATOM 654 N N . ASP A 1 104 ? 19.675 28.093 48.814 1.00 65.65 104 ASP A N 1
ATOM 655 C CA . ASP A 1 104 ? 20.675 29.120 48.487 1.00 70.00 104 ASP A CA 1
ATOM 656 C C . ASP A 1 104 ? 20.673 29.423 46.982 1.00 81.16 104 ASP A C 1
ATOM 657 O O . ASP A 1 104 ? 20.571 30.587 46.582 1.00 86.46 104 ASP A O 1
ATOM 662 N N . ARG A 1 105 ? 20.676 28.376 46.158 1.00 81.25 105 ARG A N 1
ATOM 663 C CA . ARG A 1 105 ? 20.726 28.556 44.702 1.00 85.65 105 ARG A CA 1
ATOM 664 C C . ARG A 1 105 ? 19.365 28.881 44.089 1.00 76.89 105 ARG A C 1
ATOM 665 O O . ARG A 1 105 ? 19.310 29.420 42.997 1.00 101.27 105 ARG A O 1
ATOM 673 N N . PHE A 1 106 ? 18.275 28.547 44.770 1.00 78.07 106 PHE A N 1
ATOM 674 C CA . PHE A 1 106 ? 16.918 28.868 44.282 1.00 78.14 106 PHE A CA 1
ATOM 675 C C . PHE A 1 106 ? 16.546 30.337 44.498 1.00 88.65 106 PHE A C 1
ATOM 676 O O . PHE A 1 106 ? 15.686 30.879 43.801 1.00 91.90 106 PHE A O 1
ATOM 684 N N . LEU A 1 107 ? 17.209 30.984 45.446 1.00 90.78 107 LEU A N 1
ATOM 685 C CA . LEU A 1 107 ? 17.078 32.427 45.624 1.00 102.87 107 LEU A CA 1
ATOM 686 C C . LEU A 1 107 ? 18.414 33.133 45.277 1.00 114.53 107 LEU A C 1
ATOM 687 O O . LEU A 1 107 ? 18.625 33.588 44.144 1.00 112.26 107 LEU A O 1
ATOM 693 N N . HIS B 1 19 ? 28.972 53.187 26.443 1.00 91.71 19 HIS B N 1
ATOM 694 C CA . HIS B 1 19 ? 28.030 53.202 25.284 1.00 99.70 19 HIS B CA 1
ATOM 695 C C . HIS B 1 19 ? 27.606 54.633 24.849 1.00 96.62 19 HIS B C 1
ATOM 696 O O . HIS B 1 19 ? 27.697 55.613 25.598 1.00 80.69 19 HIS B O 1
ATOM 698 N N . VAL B 1 20 ? 27.262 54.741 23.575 1.00 89.48 20 VAL B N 1
ATOM 699 C CA . VAL B 1 20 ? 26.209 55.627 23.104 1.00 80.62 20 VAL B CA 1
ATOM 700 C C . VAL B 1 20 ? 25.065 54.691 22.674 1.00 81.60 20 VAL B C 1
ATOM 701 O O . VAL B 1 20 ? 25.303 53.735 21.933 1.00 82.68 20 VAL B O 1
ATOM 705 N N . HIS B 1 21 ? 23.847 54.930 23.170 1.00 77.49 21 HIS B N 1
ATOM 706 C CA . HIS B 1 21 ? 22.754 53.954 23.043 1.00 71.17 21 HIS B CA 1
ATOM 707 C C . HIS B 1 21 ? 22.504 53.613 21.582 1.00 68.65 21 HIS B C 1
ATOM 708 O O . HIS B 1 21 ? 22.445 54.523 20.756 1.00 65.16 21 HIS B O 1
ATOM 715 N N . SER B 1 22 ? 22.425 52.307 21.277 1.00 74.22 22 SER B N 1
ATOM 716 C CA . SER B 1 22 ? 21.912 51.811 19.980 1.00 70.66 22 SER B CA 1
ATOM 717 C C . SER B 1 22 ? 20.733 50.842 20.167 1.00 67.77 22 SER B C 1
ATOM 718 O O . SER B 1 22 ? 20.819 49.854 20.905 1.00 67.15 22 SER B O 1
ATOM 721 N N . GLN B 1 23 ? 19.622 51.169 19.506 1.00 75.88 23 GLN B N 1
ATOM 722 C CA . GLN B 1 23 ? 18.503 50.256 19.332 1.00 71.87 23 GLN B CA 1
ATOM 723 C C . GLN B 1 23 ? 19.045 48.900 18.964 1.00 74.39 23 GLN B C 1
ATOM 724 O O . GLN B 1 23 ? 19.878 48.795 18.053 1.00 71.53 23 GLN B O 1
ATOM 730 N N . GLU B 1 24 ? 18.675 47.891 19.752 1.00 82.69 24 GLU B N 1
ATOM 731 C CA A GLU B 1 24 ? 18.786 46.478 19.350 0.50 78.67 24 GLU B CA 1
ATOM 732 C CA B GLU B 1 24 ? 18.870 46.518 19.311 0.50 81.64 24 GLU B CA 1
ATOM 733 C C . GLU B 1 24 ? 17.920 46.168 18.145 1.00 67.73 24 GLU B C 1
ATOM 734 O O . GLU B 1 24 ? 16.721 46.402 18.182 1.00 59.02 24 GLU B O 1
ATOM 745 N N . SER B 1 25 ? 18.508 45.580 17.111 1.00 72.24 25 SER B N 1
ATOM 746 C CA . SER B 1 25 ? 17.807 45.324 15.867 1.00 71.13 25 SER B CA 1
ATOM 747 C C . SER B 1 25 ? 16.689 44.329 16.206 1.00 74.87 25 SER B C 1
ATOM 748 O O . SER B 1 25 ? 16.794 43.610 17.194 1.00 60.18 25 SER B O 1
ATOM 751 N N . LEU B 1 26 ? 15.590 44.365 15.459 1.00 64.56 26 LEU B N 1
ATOM 752 C CA . LEU B 1 26 ? 14.536 43.353 15.577 1.00 65.02 26 LEU B CA 1
ATOM 753 C C . LEU B 1 26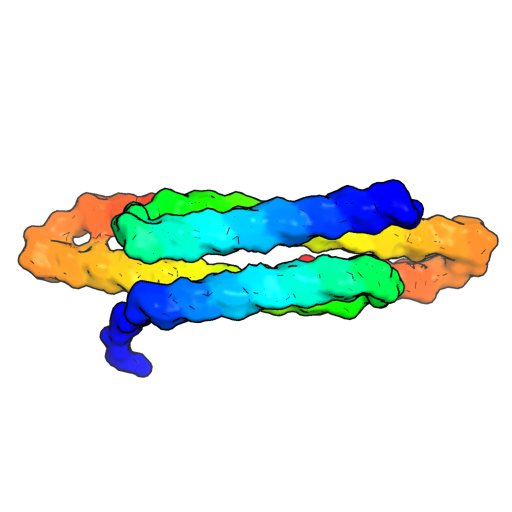 ? 15.129 41.945 15.467 1.00 59.96 26 LEU B C 1
ATOM 754 O O . LEU B 1 26 ? 14.954 41.117 16.349 1.00 63.92 26 LEU B O 1
ATOM 759 N N . GLN B 1 27 ? 15.899 41.719 14.417 1.00 54.94 27 GLN B N 1
ATOM 760 C CA . GLN B 1 27 ? 16.630 40.467 14.216 1.00 59.68 27 GLN B CA 1
ATOM 761 C C . GLN B 1 27 ? 17.576 40.102 15.379 1.00 54.83 27 GLN B C 1
ATOM 762 O O . GLN B 1 27 ? 17.668 38.944 15.739 1.00 45.32 27 GLN B O 1
ATOM 768 N N . LYS B 1 28 ? 18.250 41.065 15.991 1.00 54.68 28 LYS B N 1
ATOM 769 C CA . LYS B 1 28 ? 19.061 40.747 17.168 1.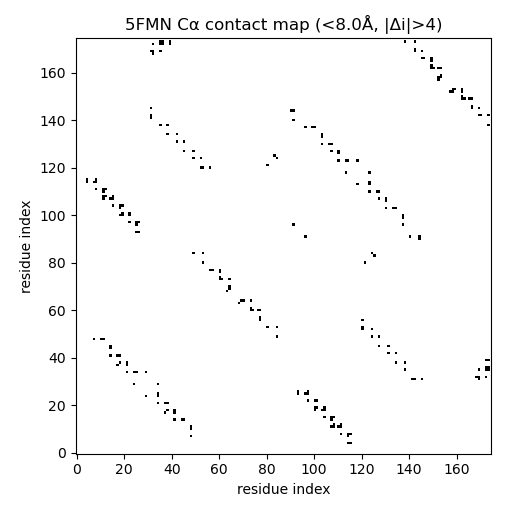00 52.79 28 LYS B CA 1
ATOM 770 C C . LYS B 1 28 ? 18.180 40.210 18.324 1.00 54.40 28 LYS B C 1
ATOM 771 O O . LYS B 1 28 ? 18.528 39.224 18.972 1.00 53.07 28 LYS B O 1
ATOM 773 N N . LEU B 1 29 ? 17.003 40.792 18.525 1.00 43.56 29 LEU B N 1
ATOM 774 C CA . LEU B 1 29 ? 16.084 40.300 19.563 1.00 47.34 29 LEU B CA 1
ATOM 775 C C . LEU B 1 29 ? 15.530 38.900 19.247 1.00 43.98 29 LEU B C 1
ATOM 776 O O . LEU B 1 29 ? 15.359 38.084 20.161 1.00 39.76 29 LEU B O 1
ATOM 781 N N . VAL B 1 30 ? 15.133 38.682 17.994 1.00 36.47 30 VAL B N 1
ATOM 782 C CA . VAL B 1 30 ? 14.606 37.402 17.573 1.00 37.08 30 VAL B CA 1
ATOM 783 C C . VAL B 1 30 ? 15.669 36.316 17.847 1.00 43.63 30 VAL B C 1
ATOM 784 O O . VAL B 1 30 ? 15.383 35.247 18.368 1.00 44.77 30 VAL B O 1
ATOM 788 N N . ASN B 1 31 ? 16.912 36.665 17.579 1.00 43.69 31 ASN B N 1
ATOM 789 C CA . ASN B 1 31 ? 18.028 35.826 17.870 1.00 47.26 31 ASN B CA 1
ATOM 790 C C . ASN B 1 31 ? 18.101 35.427 19.323 1.00 41.53 31 ASN B C 1
ATOM 791 O O . ASN B 1 31 ? 18.248 34.236 19.642 1.00 41.38 31 ASN B O 1
ATOM 796 N N . ARG B 1 32 ? 18.111 36.424 20.200 1.00 43.66 32 ARG B N 1
ATOM 797 C CA . ARG B 1 32 ? 18.246 36.168 21.634 1.00 43.87 32 ARG B CA 1
ATOM 798 C C . ARG B 1 32 ? 17.107 35.271 22.104 1.00 41.93 32 ARG B C 1
ATOM 799 O O . ARG B 1 32 ? 17.310 34.338 22.876 1.00 41.21 32 ARG B O 1
ATOM 807 N N . LEU B 1 33 ? 15.933 35.477 21.529 1.00 36.65 33 LEU B N 1
ATOM 808 C CA . LEU B 1 33 ? 14.772 34.658 21.857 1.00 41.74 33 LEU B CA 1
ATOM 809 C C . LEU B 1 33 ? 14.875 33.221 21.346 1.00 43.85 33 LEU B C 1
ATOM 810 O O . LEU B 1 33 ? 14.354 32.308 21.978 1.00 47.42 33 LEU B O 1
ATOM 815 N N . SER B 1 34 ? 15.482 33.032 20.179 1.00 39.92 34 SER B N 1
ATOM 816 C CA . SER B 1 34 ? 15.763 31.692 19.659 1.00 40.04 34 SER B CA 1
ATOM 817 C C . SER B 1 34 ? 16.698 30.945 20.530 1.00 38.34 34 SER B C 1
ATOM 818 O O . SER B 1 34 ? 16.445 29.786 20.800 1.00 40.45 34 SER B O 1
ATOM 821 N N . ARG B 1 35 ? 17.709 31.643 21.061 1.00 42.40 35 ARG B N 1
ATOM 822 C CA A ARG B 1 35 ? 18.651 31.048 22.026 0.50 41.53 35 ARG B CA 1
ATOM 823 C CA B ARG B 1 35 ? 18.662 31.073 22.021 0.50 40.49 35 ARG B CA 1
ATOM 824 C C . ARG B 1 35 ? 17.958 30.612 23.301 1.00 43.01 35 ARG B C 1
ATOM 825 O O . ARG B 1 35 ? 18.269 29.571 23.866 1.00 42.99 35 ARG B O 1
ATOM 840 N N . ILE B 1 36 ? 17.024 31.416 23.771 1.00 46.39 36 ILE B N 1
ATOM 841 C CA . ILE B 1 36 ? 16.266 31.087 24.995 1.00 42.95 36 ILE B CA 1
ATOM 842 C C . ILE B 1 36 ? 15.358 29.870 24.806 1.00 38.81 36 ILE B C 1
ATOM 843 O O . ILE B 1 36 ? 15.309 28.977 25.661 1.00 32.19 36 ILE B O 1
ATOM 848 N N . GLU B 1 37 ? 14.716 29.805 23.644 1.00 33.40 37 GLU B N 1
ATOM 849 C CA . GLU B 1 37 ? 13.970 28.619 23.204 1.00 39.29 37 GLU B CA 1
ATOM 850 C C . GLU B 1 37 ? 14.810 27.328 23.208 1.00 41.59 37 GLU B C 1
ATOM 851 O O . GLU B 1 37 ? 14.388 26.293 23.738 1.00 39.93 37 GLU B O 1
ATOM 857 N N . GLY B 1 38 ? 15.990 27.397 22.582 1.00 48.67 38 GLY B N 1
ATOM 858 C CA . GLY B 1 38 ? 16.940 26.269 22.561 1.00 50.56 38 GLY B CA 1
ATOM 859 C C . GLY B 1 38 ? 17.391 25.853 23.952 1.00 45.58 38 GLY B C 1
ATOM 860 O O . GLY B 1 38 ? 17.615 24.692 24.226 1.00 47.33 38 GLY B O 1
ATOM 861 N N . HIS B 1 39 ? 17.489 26.822 24.835 1.00 45.10 39 HIS B N 1
ATOM 862 C CA . HIS B 1 39 ? 17.906 26.593 26.197 1.00 50.77 39 HIS B CA 1
ATOM 863 C C . HIS B 1 39 ? 16.818 25.943 27.028 1.00 46.49 39 HIS B C 1
ATOM 864 O O . HIS B 1 39 ? 17.107 25.144 27.914 1.00 40.99 39 HIS B O 1
ATOM 871 N N . ILE B 1 40 ? 15.568 26.289 26.750 1.00 44.43 40 ILE B N 1
ATOM 872 C CA . ILE B 1 40 ? 14.446 25.596 27.390 1.00 51.62 40 ILE B CA 1
ATOM 873 C C . ILE B 1 40 ? 14.297 24.168 26.917 1.00 43.35 40 ILE B C 1
ATOM 874 O O . ILE B 1 40 ? 13.986 23.278 27.706 1.00 35.83 40 ILE B O 1
ATOM 879 N N . ARG B 1 41 ? 14.517 23.945 25.633 1.00 36.77 41 ARG B N 1
ATOM 880 C CA . ARG B 1 41 ? 14.508 22.591 25.092 1.00 40.84 41 ARG B CA 1
ATOM 881 C C . ARG B 1 41 ? 15.634 21.743 25.742 1.00 42.31 41 ARG B C 1
ATOM 882 O O . ARG B 1 41 ? 15.419 20.581 26.132 1.00 43.38 41 ARG B O 1
ATOM 890 N N . GLY B 1 42 ? 16.782 22.372 26.005 1.00 42.19 42 GLY B N 1
ATOM 891 C CA . GLY B 1 42 ? 17.859 21.749 26.777 1.00 44.56 42 GLY B CA 1
ATOM 892 C C . GLY B 1 42 ? 17.492 21.321 28.189 1.00 42.41 42 GLY B C 1
ATOM 893 O O . GLY B 1 42 ? 17.851 20.237 28.624 1.00 52.30 42 GLY B O 1
ATOM 894 N N . VAL B 1 43 ? 16.788 22.178 28.916 1.00 49.22 43 VAL B N 1
ATOM 895 C CA . VAL B 1 43 ? 16.251 21.815 30.234 1.00 48.47 43 VAL B CA 1
ATOM 896 C C . VAL B 1 43 ? 15.323 20.598 30.146 1.00 49.03 43 VAL B C 1
ATOM 897 O O . VAL B 1 43 ? 15.299 19.772 31.064 1.00 50.25 43 VAL B O 1
ATOM 901 N N . LYS B 1 44 ? 14.569 20.497 29.055 1.00 48.67 44 LYS B N 1
ATOM 902 C CA . LYS B 1 44 ? 13.604 19.400 28.878 1.00 61.82 44 LYS B CA 1
ATOM 903 C C . LYS B 1 44 ? 14.321 18.064 28.697 1.00 60.01 44 LYS B C 1
ATOM 904 O O . LYS B 1 44 ? 14.012 17.088 29.380 1.00 60.06 44 LYS B O 1
ATOM 910 N N . THR B 1 45 ? 15.308 18.045 27.814 1.00 53.80 45 THR B N 1
ATOM 911 C CA . THR B 1 45 ? 16.220 16.914 27.709 1.00 57.17 45 THR B CA 1
ATOM 912 C C . THR B 1 45 ? 16.824 16.477 29.052 1.00 56.36 45 THR B C 1
ATOM 913 O O . THR B 1 45 ? 16.866 15.294 29.353 1.00 65.09 45 THR B O 1
ATOM 917 N N . MET B 1 46 ? 17.274 17.424 29.865 1.00 57.03 46 MET B N 1
ATOM 918 C CA . MET B 1 46 ? 17.873 17.092 31.163 1.00 60.51 46 MET B CA 1
ATOM 919 C C . MET B 1 46 ? 16.891 16.367 32.075 1.00 61.23 46 MET B C 1
ATOM 920 O O . MET B 1 46 ? 17.268 15.525 32.877 1.00 73.45 46 MET B O 1
ATOM 925 N N . VAL B 1 47 ? 15.640 16.785 32.030 1.00 67.10 47 VAL B N 1
ATOM 926 C CA . VAL B 1 47 ? 14.617 16.176 32.852 1.00 65.70 47 VAL B CA 1
ATOM 927 C C . VAL B 1 47 ? 14.338 14.734 32.391 1.00 65.32 47 VAL B C 1
ATOM 928 O O . VAL B 1 47 ? 14.254 13.830 33.221 1.00 74.59 47 VAL B O 1
ATOM 932 N N . GLN B 1 48 ? 14.229 14.524 31.076 1.00 66.54 48 GLN B N 1
ATOM 933 C CA . GLN B 1 48 ? 14.012 13.190 30.501 1.00 69.00 48 GLN B CA 1
ATOM 934 C C . GLN B 1 48 ? 15.135 12.220 30.870 1.00 74.95 48 GLN B C 1
ATOM 935 O O . GLN B 1 48 ? 14.892 11.042 31.059 1.00 83.53 48 GLN B O 1
ATOM 941 N N . GLU B 1 49 ? 16.340 12.742 31.067 1.00 75.41 49 GLU B N 1
ATOM 942 C CA . GLU B 1 49 ? 17.480 11.938 31.480 1.00 71.73 49 GLU B CA 1
ATOM 943 C C . GLU B 1 49 ? 17.673 11.856 33.012 1.00 84.66 49 GLU B C 1
ATOM 944 O O . GLU B 1 49 ? 18.743 11.476 33.490 1.00 84.67 49 GLU B O 1
ATOM 950 N N . ASN B 1 50 ? 16.649 12.219 33.780 1.00 93.16 50 ASN B N 1
ATOM 951 C CA . ASN B 1 50 ? 16.700 12.172 35.256 1.00 87.28 50 ASN B CA 1
ATOM 952 C C . ASN B 1 50 ? 18.022 12.678 35.875 1.00 75.31 50 ASN B C 1
ATOM 953 O O . ASN B 1 50 ? 18.513 12.128 36.859 1.00 85.13 50 ASN B O 1
ATOM 955 N N . ARG B 1 51 ? 18.547 13.779 35.333 1.00 80.89 51 ARG B N 1
ATOM 956 C CA . ARG B 1 51 ? 19.725 14.469 35.890 1.00 74.16 51 ARG B CA 1
ATOM 957 C C . ARG B 1 51 ? 19.376 15.137 37.229 1.00 71.80 51 ARG B C 1
ATOM 958 O O . ARG B 1 51 ? 18.207 15.444 37.479 1.00 62.79 51 ARG B O 1
ATOM 966 N N . PRO B 1 52 ? 20.375 15.358 38.106 1.00 78.08 52 PRO B N 1
ATOM 967 C CA . PRO B 1 52 ? 20.051 15.816 39.473 1.00 78.32 52 PRO B CA 1
ATOM 968 C C . PRO B 1 52 ? 19.362 17.177 39.525 1.00 83.13 52 PRO B C 1
ATOM 969 O O . PRO B 1 52 ? 19.573 18.027 38.656 1.00 83.74 52 PRO B O 1
ATOM 973 N N . CYS B 1 53 ? 18.548 17.372 40.555 1.00 79.87 53 CYS B N 1
ATOM 974 C CA . CYS B 1 53 ? 17.722 18.574 40.679 1.00 77.86 53 CYS B CA 1
ATOM 975 C C . CYS B 1 53 ? 18.536 19.892 40.665 1.00 74.39 53 CYS B C 1
ATOM 976 O O . CYS B 1 53 ? 18.153 20.827 39.964 1.00 64.30 53 CYS B O 1
ATOM 979 N N . PRO B 1 54 ? 19.687 19.945 41.370 1.00 71.48 54 PRO B N 1
ATOM 980 C CA . PRO B 1 54 ? 20.484 21.186 41.365 1.00 71.49 54 PRO B CA 1
ATOM 981 C C . PRO B 1 54 ? 21.049 21.570 40.003 1.00 66.73 54 PRO B C 1
ATOM 982 O O . PRO B 1 54 ? 21.083 22.762 39.687 1.00 67.43 54 PRO B O 1
ATOM 986 N N . GLU B 1 55 ? 21.490 20.577 39.224 1.00 61.89 55 GLU B N 1
ATOM 987 C CA . GLU B 1 55 ? 21.893 20.799 37.821 1.00 76.98 55 GLU B CA 1
ATOM 988 C C . GLU B 1 55 ? 20.757 21.374 36.976 1.00 70.52 55 GLU B C 1
ATOM 989 O O . GLU B 1 55 ? 20.979 22.275 36.162 1.00 68.77 55 GLU B O 1
ATOM 995 N N . VAL B 1 56 ? 19.559 20.808 37.125 1.00 59.52 56 VAL B N 1
ATOM 996 C CA . VAL B 1 56 ? 18.397 21.263 36.371 1.00 63.29 56 VAL B CA 1
ATOM 997 C C . VAL B 1 56 ? 18.055 22.703 36.770 1.00 63.53 56 VAL B C 1
ATOM 998 O O . VAL B 1 56 ? 17.865 23.565 35.891 1.00 56.40 56 VAL B O 1
ATOM 1002 N N . LEU B 1 57 ? 18.062 22.980 38.076 1.00 52.98 57 LEU B N 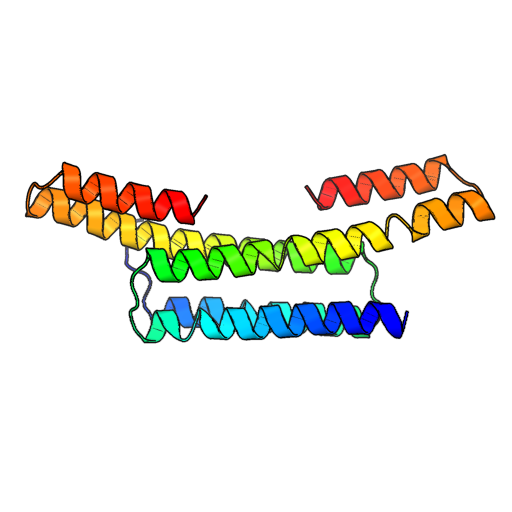1
ATOM 1003 C CA . LEU B 1 57 ? 17.763 24.333 38.574 1.00 56.83 57 LEU B CA 1
ATOM 1004 C C . LEU B 1 57 ? 18.781 25.394 38.142 1.00 62.93 57 LEU B C 1
ATOM 1005 O O . LEU B 1 57 ? 18.405 26.567 37.926 1.00 56.75 57 LEU B O 1
ATOM 1010 N N . ILE B 1 58 ? 20.047 24.987 38.040 1.00 57.43 58 ILE B N 1
ATOM 1011 C CA . ILE B 1 58 ? 21.112 25.850 37.531 1.00 59.70 58 ILE B CA 1
ATOM 1012 C C . ILE B 1 58 ? 20.821 26.277 36.094 1.00 52.41 58 ILE B C 1
ATOM 1013 O O . ILE B 1 58 ? 21.032 27.434 35.726 1.00 54.78 58 ILE B O 1
ATOM 1018 N N . GLN B 1 59 ? 20.355 25.334 35.286 1.00 47.45 59 GLN B N 1
ATOM 1019 C CA . GLN B 1 59 ? 19.986 25.608 33.893 1.00 57.77 59 GLN B CA 1
ATOM 1020 C C . GLN B 1 59 ? 18.696 26.499 33.741 1.00 53.17 59 GLN B C 1
ATOM 1021 O O . GLN B 1 59 ? 18.660 27.445 32.949 1.00 55.59 59 GLN B O 1
ATOM 1027 N N . VAL B 1 60 ? 17.691 26.226 34.566 1.00 44.93 60 VAL B N 1
ATOM 1028 C CA . VAL B 1 60 ? 16.496 27.068 34.694 1.00 44.93 60 VAL B CA 1
ATOM 1029 C C . VAL B 1 60 ? 16.818 28.514 35.092 1.00 46.20 60 VAL B C 1
ATOM 1030 O O . VAL B 1 60 ? 16.228 29.449 34.545 1.00 41.45 60 VAL B O 1
ATOM 1034 N N . ALA B 1 61 ? 17.737 28.690 36.043 1.00 49.18 61 ALA B N 1
ATOM 1035 C CA . ALA B 1 61 ? 18.218 30.025 36.444 1.00 47.77 61 ALA B CA 1
ATOM 1036 C C . ALA B 1 61 ? 18.846 30.782 35.259 1.00 47.19 61 ALA B C 1
ATOM 1037 O O . ALA B 1 61 ? 18.602 31.975 35.063 1.00 40.77 61 ALA B O 1
ATOM 1039 N N . ALA B 1 62 ? 19.646 30.079 34.462 1.00 51.52 62 ALA B N 1
ATOM 1040 C CA . ALA B 1 62 ? 20.328 30.694 33.311 1.00 50.85 62 ALA B CA 1
ATOM 1041 C C . ALA B 1 62 ? 19.311 31.157 32.271 1.00 56.67 62 ALA B C 1
ATOM 1042 O O . ALA B 1 62 ? 19.478 32.199 31.648 1.00 61.05 62 ALA B O 1
ATOM 1044 N N . VAL B 1 63 ? 18.287 30.334 32.052 1.00 56.11 63 VAL B N 1
ATOM 1045 C CA . VAL B 1 63 ? 17.192 30.691 31.168 1.00 52.70 63 VAL B CA 1
ATOM 1046 C C . VAL B 1 63 ? 16.448 31.946 31.688 1.00 44.28 63 VAL B C 1
ATOM 1047 O O . VAL B 1 63 ? 16.155 32.872 30.944 1.00 40.75 63 VAL B O 1
ATOM 1051 N N . ARG B 1 64 ? 16.127 31.955 32.969 1.00 37.22 64 ARG B N 1
ATOM 1052 C CA . ARG B 1 64 ? 15.501 33.108 33.561 1.00 42.90 64 ARG B CA 1
ATOM 1053 C C . ARG B 1 64 ? 16.398 34.359 33.435 1.00 42.98 64 ARG B C 1
ATOM 1054 O O . ARG B 1 64 ? 15.928 35.442 33.086 1.00 40.30 64 ARG B O 1
ATOM 1062 N N . GLY B 1 65 ? 17.692 34.203 33.661 1.00 39.21 65 GLY B N 1
ATOM 1063 C CA . GLY B 1 65 ? 18.627 35.313 33.469 1.00 39.43 65 GLY B CA 1
ATOM 1064 C C . GLY B 1 65 ? 18.611 35.830 32.053 1.00 38.70 65 GLY B C 1
ATOM 1065 O O . GLY B 1 65 ? 18.558 37.046 31.831 1.00 44.85 65 GLY B O 1
ATOM 1066 N N . ALA B 1 66 ? 18.596 34.913 31.091 1.00 36.48 66 ALA B N 1
ATOM 1067 C CA . ALA B 1 66 ? 18.558 35.295 29.672 1.00 39.09 66 ALA B CA 1
ATOM 1068 C C . ALA B 1 66 ? 17.291 36.040 29.327 1.00 42.34 66 ALA B C 1
ATOM 1069 O O . ALA B 1 66 ? 17.302 36.936 28.485 1.00 45.99 66 ALA B O 1
ATOM 1071 N N . LEU B 1 67 ? 16.181 35.576 29.895 1.00 42.32 67 LEU B N 1
ATOM 1072 C CA . LEU B 1 67 ? 14.895 36.232 29.705 1.00 42.92 67 LEU B CA 1
ATOM 1073 C C . LEU B 1 67 ? 14.900 37.659 30.242 1.00 39.34 67 LEU B C 1
ATOM 1074 O O . LEU B 1 67 ? 14.378 38.560 29.602 1.00 36.35 67 LEU B O 1
ATOM 1079 N N . ASP B 1 68 ? 15.447 37.834 31.446 1.00 42.03 68 ASP B N 1
ATOM 1080 C CA . ASP B 1 68 ? 15.527 39.129 32.089 1.00 40.18 68 ASP B CA 1
ATOM 1081 C C . ASP B 1 68 ? 16.318 40.101 31.225 1.00 38.99 68 ASP B C 1
ATOM 1082 O O . ASP B 1 68 ? 15.887 41.220 31.038 1.00 42.04 68 ASP B O 1
ATOM 1087 N N . ARG B 1 69 ? 17.432 39.652 30.647 1.00 50.29 69 ARG B N 1
ATOM 1088 C CA . ARG B 1 69 ? 18.301 40.517 29.827 1.00 47.06 69 ARG B CA 1
ATOM 1089 C C . ARG B 1 69 ? 17.626 40.937 28.537 1.00 45.29 69 ARG B C 1
ATOM 1090 O O . ARG B 1 69 ? 17.764 42.081 28.131 1.00 46.23 69 ARG B O 1
ATOM 1098 N N . VAL B 1 70 ? 16.856 40.035 27.931 1.00 40.73 70 VAL B N 1
ATOM 1099 C CA . VAL B 1 70 ? 15.953 40.402 26.823 1.00 48.43 70 VAL B CA 1
ATOM 1100 C C . VAL B 1 70 ? 14.894 41.443 27.208 1.00 41.68 70 VAL B C 1
ATOM 1101 O O . VAL B 1 70 ? 14.667 42.426 26.495 1.00 40.35 70 VAL B O 1
ATOM 1105 N N . ALA B 1 71 ? 14.218 41.202 28.318 1.00 35.82 71 ALA B N 1
ATOM 1106 C CA . ALA B 1 71 ? 13.244 42.148 28.793 1.00 38.38 71 ALA B CA 1
ATOM 1107 C C . ALA B 1 71 ? 13.901 43.494 28.964 1.00 35.66 71 ALA B C 1
ATOM 1108 O O . ALA B 1 71 ? 13.375 44.512 28.523 1.00 32.94 71 ALA B O 1
ATOM 1110 N N . ARG B 1 72 ? 15.073 43.488 29.585 1.00 36.76 72 ARG B N 1
ATOM 1111 C CA . ARG B 1 72 ? 15.781 44.715 29.883 1.00 40.13 72 ARG B CA 1
ATOM 1112 C C . ARG B 1 72 ? 16.148 45.478 28.588 1.00 41.07 72 ARG B C 1
ATOM 1113 O O . ARG B 1 72 ? 15.986 46.681 28.518 1.00 41.44 72 ARG B O 1
ATOM 1121 N N . LEU B 1 73 ? 16.503 44.763 27.533 1.00 37.83 73 LEU B N 1
ATOM 1122 C CA . LEU B 1 73 ? 16.823 45.406 26.276 1.00 44.27 73 LEU B CA 1
ATOM 1123 C C . LEU B 1 73 ? 15.612 46.058 25.652 1.00 41.16 73 LEU B C 1
ATOM 1124 O O . LEU B 1 73 ? 15.710 47.109 25.028 1.00 43.35 73 LEU B O 1
ATOM 1129 N N . ILE B 1 74 ? 14.474 45.404 25.765 1.00 41.60 74 ILE B N 1
ATOM 1130 C CA . ILE B 1 74 ? 13.239 45.921 25.167 1.00 40.13 74 ILE B CA 1
ATOM 1131 C C . ILE B 1 74 ? 12.783 47.180 25.889 1.00 40.96 74 ILE B C 1
ATOM 1132 O O . ILE B 1 74 ? 12.342 48.157 25.265 1.00 36.34 74 ILE B O 1
ATOM 1137 N N . LEU B 1 75 ? 12.917 47.136 27.212 1.00 39.22 75 LEU B N 1
ATOM 1138 C CA . LEU B 1 75 ? 12.665 48.279 28.044 1.00 41.48 75 LEU B CA 1
ATOM 1139 C C . LEU B 1 75 ? 13.587 49.475 27.786 1.00 39.62 75 LEU B C 1
ATOM 1140 O O . LEU B 1 75 ? 13.128 50.617 27.773 1.00 38.74 75 LEU B O 1
ATOM 1145 N N . ASP B 1 76 ? 14.882 49.231 27.657 1.00 40.29 76 ASP B N 1
ATOM 1146 C CA . ASP B 1 76 ? 15.831 50.307 27.327 1.00 40.98 76 ASP B CA 1
ATOM 1147 C C . ASP B 1 76 ? 15.454 51.038 26.047 1.00 39.92 76 ASP B C 1
ATOM 1148 O O . ASP B 1 76 ? 15.437 52.267 26.037 1.00 40.28 76 ASP B O 1
ATOM 1153 N N . ASP B 1 77 ? 15.084 50.289 25.001 1.00 37.95 77 ASP B N 1
ATOM 1154 C CA . ASP B 1 77 ? 14.674 50.902 23.732 1.00 43.55 77 ASP B CA 1
ATOM 1155 C C . ASP B 1 77 ? 13.391 51.701 23.869 1.00 36.01 77 ASP B C 1
ATOM 1156 O O . ASP B 1 77 ? 13.299 52.791 23.345 1.00 35.82 77 ASP B O 1
ATOM 1161 N N . HIS B 1 78 ? 12.415 51.163 24.593 1.00 41.86 78 HIS B N 1
ATOM 1162 C CA . HIS B 1 78 ? 11.198 51.898 24.924 1.00 43.09 78 HIS B CA 1
ATOM 1163 C C . HIS B 1 78 ? 11.477 53.231 25.655 1.00 40.64 78 HIS B C 1
ATOM 1164 O O . HIS B 1 78 ? 11.008 54.291 25.237 1.00 40.93 78 HIS B O 1
ATOM 1171 N N . MET B 1 79 ? 12.285 53.158 26.710 1.00 37.84 79 MET B N 1
ATOM 1172 C CA . MET B 1 79 ? 12.710 54.324 27.504 1.00 43.46 79 MET B CA 1
ATOM 1173 C C . MET B 1 79 ? 13.331 55.377 26.622 1.00 46.34 79 MET B C 1
ATOM 1174 O O . MET B 1 79 ? 13.037 56.568 26.775 1.00 43.70 79 MET B O 1
ATOM 1179 N N . ASN B 1 80 ? 14.252 54.923 25.760 1.00 43.18 80 ASN B N 1
ATOM 1180 C CA . ASN B 1 80 ? 14.870 55.779 24.766 1.00 41.67 80 ASN B CA 1
ATOM 1181 C C . ASN B 1 80 ? 13.862 56.515 23.877 1.00 42.20 80 ASN B C 1
ATOM 1182 O O . ASN B 1 80 ? 13.968 57.733 23.728 1.00 43.07 80 ASN B O 1
ATOM 1187 N N . GLU B 1 81 ? 12.873 55.803 23.330 1.00 44.80 81 GLU B N 1
ATOM 1188 C CA . GLU B 1 81 ? 11.799 56.468 22.557 1.00 46.28 81 GLU B CA 1
ATOM 1189 C C . GLU B 1 81 ? 11.026 57.462 23.411 1.00 40.55 81 GLU B C 1
ATOM 1190 O O . GLU B 1 81 ? 10.739 58.555 22.954 1.00 38.88 81 GLU B O 1
ATOM 1196 N N . CYS B 1 82 ? 10.725 57.111 24.655 1.00 36.64 82 CYS B N 1
ATOM 1197 C CA . CYS B 1 82 ? 9.922 58.008 25.512 1.00 40.42 82 CYS B CA 1
ATOM 1198 C C . CYS B 1 82 ? 10.649 59.296 25.821 1.00 39.92 82 CYS B C 1
ATOM 1199 O O . CYS B 1 82 ? 10.102 60.381 25.644 1.00 42.84 82 CYS B O 1
ATOM 1202 N N . ILE B 1 83 ? 11.894 59.193 26.247 1.00 39.24 83 ILE B N 1
ATOM 1203 C CA . ILE B 1 83 ? 12.654 60.399 26.565 1.00 45.94 83 ILE B CA 1
ATOM 1204 C C . ILE B 1 83 ? 13.015 61.230 25.323 1.00 44.35 83 ILE B C 1
ATOM 1205 O O . ILE B 1 83 ? 13.024 62.477 25.382 1.00 40.30 83 ILE B O 1
ATOM 1210 N N . THR B 1 84 ? 13.296 60.550 24.210 1.00 43.60 84 THR B N 1
ATOM 1211 C CA . THR B 1 84 ? 13.514 61.216 22.920 1.00 43.59 84 THR B CA 1
ATOM 1212 C C . THR B 1 84 ? 12.263 62.003 22.444 1.00 44.95 84 THR B C 1
ATOM 1213 O O . THR B 1 84 ? 12.348 63.170 22.081 1.00 43.01 84 THR B O 1
ATOM 1217 N N . ARG B 1 85 ? 11.107 61.360 22.483 1.00 46.29 85 ARG B N 1
ATOM 1218 C CA . ARG B 1 85 ? 9.834 61.992 22.101 1.00 50.82 85 ARG B CA 1
ATOM 1219 C C . ARG B 1 85 ? 9.453 63.180 23.008 1.00 48.53 85 ARG B C 1
ATOM 1220 O O . ARG B 1 85 ? 8.877 64.160 22.538 1.00 57.90 85 ARG B O 1
ATOM 1228 N N . ALA B 1 86 ? 9.809 63.100 24.289 1.00 42.84 86 ALA B N 1
ATOM 1229 C CA . ALA B 1 86 ? 9.678 64.209 25.236 1.00 42.43 86 ALA B CA 1
ATOM 1230 C C . ALA B 1 86 ? 10.514 65.436 24.900 1.00 41.33 86 ALA B C 1
ATOM 1231 O O . ALA B 1 86 ? 10.012 66.565 24.935 1.00 56.52 86 ALA B O 1
ATOM 1233 N N . ALA B 1 87 ? 11.785 65.231 24.605 1.00 45.32 87 ALA B N 1
ATOM 1234 C CA . ALA B 1 87 ? 12.625 66.326 24.115 1.00 46.48 87 ALA B CA 1
ATOM 1235 C C . ALA B 1 87 ? 12.090 66.931 22.819 1.00 46.99 87 ALA B C 1
ATOM 1236 O O . ALA B 1 87 ? 12.041 68.159 22.696 1.00 49.72 87 ALA B O 1
ATOM 1238 N N . ALA B 1 88 ? 11.615 66.082 21.905 1.00 45.61 88 ALA B N 1
ATOM 1239 C CA . ALA B 1 88 ? 11.250 66.506 20.547 1.00 50.26 88 ALA B CA 1
ATOM 1240 C C . ALA B 1 88 ? 9.944 67.263 20.517 1.00 51.84 88 ALA B C 1
ATOM 1241 O O . ALA B 1 88 ? 9.787 68.266 19.785 1.00 55.81 88 ALA B O 1
ATOM 1243 N N . GLU B 1 89 ? 9.007 66.763 21.309 1.00 56.42 89 GLU B N 1
ATOM 1244 C CA . GLU B 1 89 ? 7.619 67.180 21.232 1.00 64.36 89 GLU B CA 1
ATOM 1245 C C . GLU B 1 89 ? 7.096 67.869 22.522 1.00 64.02 89 GLU B C 1
ATOM 1246 O O . GLU B 1 89 ? 6.210 68.709 22.421 1.00 65.87 89 GLU B O 1
ATOM 1252 N N . GLY B 1 90 ? 7.776 67.665 23.664 1.00 65.93 90 GLY B N 1
ATOM 1253 C CA . GLY B 1 90 ? 7.479 68.338 24.955 1.00 63.37 90 GLY B CA 1
ATOM 1254 C C . GLY B 1 90 ? 6.342 67.811 25.854 1.00 57.96 90 GLY B C 1
ATOM 1255 O O . GLY B 1 90 ? 6.052 68.396 26.902 1.00 64.31 90 GLY B O 1
ATOM 1256 N N . ASN B 1 91 ? 5.751 66.673 25.500 1.00 65.69 91 ASN B N 1
ATOM 1257 C CA . ASN B 1 91 ? 4.567 66.158 26.196 1.00 63.49 91 ASN B CA 1
ATOM 1258 C C . ASN B 1 91 ? 4.978 65.253 27.332 1.00 60.50 91 ASN B C 1
ATOM 1259 O O . ASN B 1 91 ? 4.761 64.053 27.290 1.00 56.77 91 ASN B O 1
ATOM 1264 N N . ILE B 1 92 ? 5.510 65.864 28.383 1.00 54.29 92 ILE B N 1
ATOM 1265 C CA . ILE B 1 92 ? 6.131 65.123 29.479 1.00 59.68 92 ILE B CA 1
ATOM 1266 C C . ILE B 1 92 ? 5.154 64.135 30.149 1.00 61.91 92 ILE B C 1
ATOM 1267 O O . ILE B 1 92 ? 5.543 63.018 30.466 1.00 65.36 92 ILE B O 1
ATOM 1272 N N . GLU B 1 93 ? 3.893 64.544 30.353 1.00 74.84 93 GLU B N 1
ATOM 1273 C CA . GLU B 1 93 ? 2.898 63.727 31.099 1.00 69.34 93 GLU B CA 1
ATOM 1274 C C . GLU B 1 93 ? 2.635 62.396 30.391 1.00 56.14 93 GLU B C 1
ATOM 1275 O O . GLU B 1 93 ? 2.668 61.338 31.011 1.00 57.97 93 GLU B O 1
ATOM 1281 N N . GLN B 1 94 ? 2.379 62.488 29.092 1.00 47.60 94 GLN B N 1
ATOM 1282 C CA . GLN B 1 94 ? 2.112 61.332 28.222 1.00 56.25 94 GLN B CA 1
ATOM 1283 C C . GLN B 1 94 ? 3.284 60.357 28.269 1.00 50.35 94 GLN B C 1
ATOM 1284 O O . GLN B 1 94 ? 3.101 59.121 28.364 1.00 50.91 94 GLN B O 1
ATOM 1290 N N . GLU B 1 95 ? 4.486 60.921 28.155 1.00 44.72 95 GLU B N 1
ATOM 1291 C CA . GLU B 1 95 ? 5.699 60.118 28.060 1.00 46.56 95 GLU B CA 1
ATOM 1292 C C . GLU B 1 95 ? 6.090 59.464 29.358 1.00 44.61 95 GLU B C 1
ATOM 1293 O O . GLU B 1 95 ? 6.434 58.276 29.374 1.00 49.31 95 GLU B O 1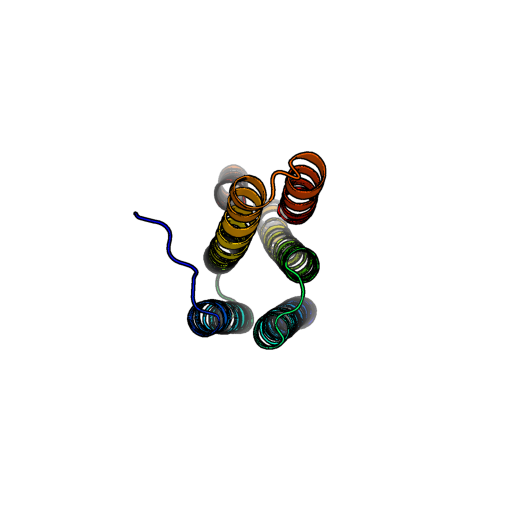
ATOM 1299 N N . LEU B 1 96 ? 5.958 60.197 30.457 1.00 45.84 96 LEU B N 1
ATOM 1300 C CA . LEU B 1 96 ? 6.057 59.570 31.778 1.00 53.00 96 LEU B CA 1
ATOM 1301 C C . LEU B 1 96 ? 5.097 58.385 31.947 1.00 48.07 96 LEU B C 1
ATOM 1302 O O . LEU B 1 96 ? 5.456 57.369 32.519 1.00 48.75 96 LEU B O 1
ATOM 1307 N N . ALA B 1 97 ? 3.864 58.558 31.505 1.00 46.79 97 ALA B N 1
ATOM 1308 C CA . ALA B 1 97 ? 2.837 57.568 31.756 1.00 57.35 97 ALA B CA 1
ATOM 1309 C C . ALA B 1 97 ? 3.108 56.334 30.893 1.00 54.11 97 ALA B C 1
ATOM 1310 O O . ALA B 1 97 ? 2.816 55.236 31.307 1.00 49.04 97 ALA B O 1
ATOM 1312 N N . GLU B 1 98 ? 3.644 56.537 29.687 1.00 53.49 98 GLU B N 1
ATOM 1313 C CA . GLU B 1 98 ? 4.117 55.440 28.842 1.00 57.13 98 GLU B CA 1
ATOM 1314 C C . GLU B 1 98 ? 5.255 54.644 29.472 1.00 55.67 98 GLU B C 1
ATOM 1315 O O . GLU B 1 98 ? 5.355 53.422 29.319 1.00 54.80 98 GLU B O 1
ATOM 1321 N N . LEU B 1 99 ? 6.176 55.359 30.097 1.00 51.90 99 LEU B N 1
ATOM 1322 C CA . LEU B 1 99 ? 7.309 54.706 30.688 1.00 56.68 99 LEU B CA 1
ATOM 1323 C C . LEU B 1 99 ? 6.798 53.874 31.829 1.00 57.61 99 LEU B C 1
ATOM 1324 O O . LEU B 1 99 ? 7.249 52.748 32.003 1.00 47.49 99 LEU B O 1
ATOM 1329 N N . LYS B 1 100 ? 5.901 54.451 32.634 1.00 60.11 100 LYS B N 1
ATOM 1330 C CA . LYS B 1 100 ? 5.470 53.825 33.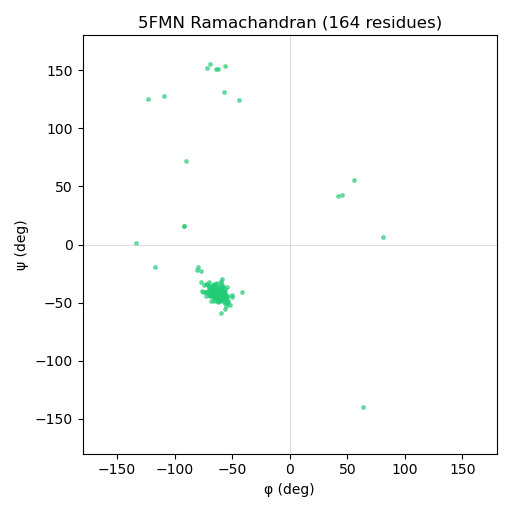884 1.00 66.48 100 LYS B CA 1
ATOM 1331 C C . LYS B 1 100 ? 4.682 52.554 33.631 1.00 57.34 100 LYS B C 1
ATOM 1332 O O . LYS B 1 100 ? 4.849 51.598 34.377 1.00 51.08 100 LYS B O 1
ATOM 1338 N N . GLU B 1 101 ? 3.900 52.535 32.546 1.00 40.68 101 GLU B N 1
ATOM 1339 C CA . GLU B 1 101 ? 3.183 51.347 32.139 1.00 52.60 101 GLU B CA 1
ATOM 1340 C C . GLU B 1 101 ? 4.146 50.225 31.817 1.00 63.66 101 GLU B C 1
ATOM 1341 O O . GLU B 1 101 ? 3.880 49.061 32.117 1.00 63.17 101 GLU B O 1
ATOM 1347 N N . ALA B 1 102 ? 5.188 50.571 31.075 1.00 62.36 102 ALA B N 1
ATOM 1348 C CA . ALA B 1 102 ? 6.168 49.603 30.658 1.00 54.64 102 ALA B CA 1
ATOM 1349 C C . ALA B 1 102 ? 6.906 49.038 31.868 1.00 52.11 102 ALA B C 1
ATOM 1350 O O . ALA B 1 102 ? 7.146 47.839 31.926 1.00 60.58 102 ALA B O 1
ATOM 1352 N N . LEU B 1 103 ? 7.285 49.893 32.817 1.00 42.76 103 LEU B N 1
ATOM 1353 C CA . LEU B 1 103 ? 7.859 49.441 34.101 1.00 45.36 103 LEU B CA 1
ATOM 1354 C C . LEU B 1 103 ? 6.909 48.629 34.952 1.00 43.70 103 LEU B C 1
ATOM 1355 O O . LEU B 1 103 ? 7.325 47.742 35.677 1.00 51.63 103 LEU B O 1
ATOM 1360 N N . ASP B 1 104 ? 5.638 48.995 34.963 1.00 54.05 104 ASP B N 1
ATOM 1361 C CA . ASP B 1 104 ? 4.667 48.190 35.701 1.00 50.25 104 ASP B CA 1
ATOM 1362 C C . ASP B 1 104 ? 4.777 46.752 35.218 1.00 47.74 104 ASP B C 1
ATOM 1363 O O . ASP B 1 104 ? 4.954 45.856 36.029 1.00 41.69 104 ASP B O 1
ATOM 1368 N N . ARG B 1 105 ? 4.740 46.538 33.897 1.00 50.63 105 ARG B N 1
ATOM 1369 C CA . ARG B 1 105 ? 4.639 45.165 33.341 1.00 59.78 105 ARG B CA 1
ATOM 1370 C C . ARG B 1 105 ? 5.994 44.464 33.334 1.00 58.08 105 ARG B C 1
ATOM 1371 O O . ARG B 1 105 ? 6.064 43.245 33.274 1.00 66.41 105 ARG B O 1
ATOM 1379 N N . PHE B 1 106 ? 7.064 45.244 33.428 1.00 83.65 106 PHE B N 1
ATOM 1380 C CA . PHE B 1 106 ? 8.423 44.716 33.588 1.00 83.58 106 PHE B CA 1
ATOM 1381 C C . PHE B 1 106 ? 8.751 44.234 35.008 1.00 80.23 106 PHE B C 1
ATOM 1382 O O . PHE B 1 106 ? 9.572 43.348 35.161 1.00 80.07 106 PHE B O 1
ATOM 1390 N N . LEU B 1 107 ? 8.183 44.855 36.041 1.00 75.68 107 LEU B N 1
ATOM 1391 C CA . LEU B 1 107 ? 8.594 44.560 37.419 1.00 87.64 107 LEU B CA 1
ATOM 1392 C C . LEU B 1 107 ? 7.810 43.412 38.042 1.00 89.89 107 LEU B C 1
ATOM 1393 O O . LEU B 1 107 ? 8.406 42.516 38.639 1.00 94.06 107 LEU B O 1
#